Protein AF-A0A160HZZ7-F1 (afdb_monomer_lite)

Radius of gyration: 16.27 Å; chains: 1; bounding box: 34×20×49 Å

Sequence (106 aa):
MNTAQAALAIAGWFSLAAGMVSSMGAHFAADHRRRNGLVPRKTPDFYDFSKNVFYFGIGPSFRTIFSDAHRHYKSRFITRCVKVARVAFVLAAALLAAFFVSLVIW

pLDDT: mean 79.12, std 11.3, range [41.25, 89.5]

Structure (mmCIF, N/CA/C/O backbone):
data_AF-A0A160HZZ7-F1
#
_entry.id   AF-A0A160HZZ7-F1
#
loop_
_atom_site.group_PDB
_atom_site.id
_atom_site.type_symbol
_atom_site.label_atom_id
_atom_site.label_alt_id
_atom_site.label_comp_id
_atom_site.label_asym_id
_atom_site.label_entity_id
_atom_site.label_seq_id
_atom_site.pdbx_PDB_ins_code
_atom_site.Cartn_x
_atom_site.Cartn_y
_atom_site.Cartn_z
_atom_site.occupancy
_atom_site.B_iso_or_equiv
_atom_site.auth_seq_id
_atom_site.auth_comp_id
_atom_site.auth_asym_id
_atom_site.auth_atom_id
_atom_site.pdbx_PDB_model_num
ATOM 1 N N . MET A 1 1 ? 19.425 5.889 -20.400 1.00 64.56 1 MET A N 1
ATOM 2 C CA . MET A 1 1 ? 18.049 5.831 -19.867 1.00 64.56 1 MET A CA 1
ATOM 3 C C . MET A 1 1 ? 17.227 6.877 -20.595 1.00 64.56 1 MET A C 1
ATOM 5 O O . MET A 1 1 ? 17.550 8.055 -20.498 1.00 64.56 1 MET A O 1
ATOM 9 N N . ASN A 1 2 ? 16.241 6.452 -21.380 1.00 83.38 2 ASN A N 1
ATOM 10 C CA . ASN A 1 2 ? 15.423 7.363 -22.187 1.00 83.38 2 ASN A CA 1
ATOM 11 C C . ASN A 1 2 ? 14.369 8.063 -21.312 1.00 83.38 2 ASN A C 1
ATOM 13 O O . ASN A 1 2 ? 14.009 7.566 -20.244 1.00 83.38 2 ASN A O 1
ATOM 17 N N . THR A 1 3 ? 13.846 9.208 -21.757 1.00 83.44 3 THR A N 1
ATOM 18 C CA . THR A 1 3 ? 12.846 10.008 -21.014 1.00 83.44 3 THR A CA 1
ATOM 19 C C . THR A 1 3 ? 11.623 9.187 -20.588 1.00 83.44 3 THR A C 1
ATOM 21 O O . THR A 1 3 ? 11.129 9.354 -19.475 1.00 83.44 3 THR A O 1
ATOM 24 N N . ALA A 1 4 ? 11.191 8.232 -21.418 1.00 83.00 4 ALA A N 1
ATOM 25 C CA . ALA A 1 4 ? 10.115 7.292 -21.101 1.00 83.00 4 ALA A CA 1
ATOM 26 C C . ALA A 1 4 ? 10.460 6.339 -19.937 1.00 83.00 4 ALA A C 1
ATOM 28 O O . ALA A 1 4 ? 9.637 6.130 -19.049 1.00 83.00 4 ALA A O 1
ATOM 29 N N . GLN A 1 5 ? 11.689 5.811 -19.890 1.00 84.44 5 GLN A N 1
ATOM 30 C CA . GLN A 1 5 ? 12.164 4.959 -18.791 1.00 84.44 5 GLN A CA 1
ATOM 31 C C . GLN A 1 5 ? 12.239 5.756 -17.479 1.00 84.44 5 GLN A C 1
ATOM 33 O O . GLN A 1 5 ? 11.801 5.280 -16.434 1.00 84.44 5 GLN A O 1
ATOM 38 N N . ALA A 1 6 ? 12.725 7.001 -17.538 1.00 84.81 6 ALA A N 1
ATOM 39 C CA . ALA A 1 6 ? 12.749 7.890 -16.380 1.00 84.81 6 ALA A CA 1
ATOM 40 C C . ALA A 1 6 ? 11.334 8.200 -15.863 1.00 84.81 6 ALA A C 1
ATOM 42 O O . ALA A 1 6 ? 11.097 8.125 -14.659 1.00 84.81 6 ALA A O 1
ATOM 43 N N . ALA A 1 7 ? 10.378 8.476 -16.756 1.00 86.56 7 ALA A N 1
ATOM 44 C CA . ALA A 1 7 ? 8.988 8.721 -16.380 1.00 86.56 7 ALA A CA 1
ATOM 45 C C . ALA A 1 7 ? 8.339 7.497 -15.709 1.00 86.56 7 ALA A C 1
ATOM 47 O O . ALA A 1 7 ? 7.684 7.650 -14.679 1.00 86.56 7 ALA A O 1
ATOM 48 N N . LEU A 1 8 ? 8.563 6.287 -16.240 1.00 85.88 8 LEU A N 1
ATOM 49 C CA . LEU A 1 8 ? 8.062 5.039 -15.650 1.00 85.88 8 LEU A CA 1
ATOM 50 C C . LEU A 1 8 ? 8.651 4.787 -14.258 1.00 85.88 8 LEU A C 1
ATOM 52 O O . LEU A 1 8 ? 7.907 4.475 -13.328 1.00 85.88 8 LEU A O 1
ATOM 56 N N . ALA A 1 9 ? 9.964 4.976 -14.095 1.00 83.25 9 ALA A N 1
ATOM 57 C CA . ALA A 1 9 ? 10.624 4.831 -12.803 1.00 83.25 9 ALA A CA 1
ATOM 58 C C . ALA A 1 9 ? 10.078 5.839 -11.782 1.00 83.25 9 ALA A C 1
ATOM 60 O O . ALA A 1 9 ? 9.660 5.447 -10.693 1.00 83.25 9 ALA A O 1
ATOM 61 N N . ILE A 1 10 ? 10.025 7.126 -12.141 1.00 88.06 10 ILE A N 1
ATOM 62 C CA . ILE A 1 10 ? 9.519 8.193 -11.268 1.00 88.06 10 ILE A CA 1
ATOM 63 C C . ILE A 1 10 ? 8.067 7.909 -10.871 1.00 88.06 10 ILE A C 1
ATOM 65 O O . ILE A 1 10 ? 7.748 7.891 -9.684 1.00 88.06 10 ILE A O 1
ATOM 69 N N . ALA A 1 11 ? 7.191 7.622 -11.837 1.00 87.06 11 ALA A N 1
ATOM 70 C CA . ALA A 1 11 ? 5.785 7.335 -11.568 1.00 87.06 11 ALA A CA 1
ATOM 71 C C . ALA A 1 11 ? 5.602 6.076 -10.699 1.00 87.06 11 ALA A C 1
ATOM 73 O O . ALA A 1 11 ? 4.749 6.061 -9.805 1.00 87.06 11 ALA A O 1
ATOM 74 N N . GLY A 1 12 ? 6.420 5.039 -10.913 1.00 83.75 12 GLY A N 1
ATOM 75 C CA . GLY A 1 12 ? 6.434 3.828 -10.093 1.00 83.75 12 GLY A CA 1
ATOM 76 C C . GLY A 1 12 ? 6.809 4.118 -8.639 1.00 83.75 12 GLY A C 1
ATOM 77 O O . GLY A 1 12 ? 6.081 3.726 -7.725 1.00 83.75 12 GLY A O 1
ATOM 78 N N . TRP A 1 13 ? 7.882 4.881 -8.417 1.00 86.69 13 TRP A N 1
ATOM 79 C CA . TRP A 1 13 ? 8.317 5.290 -7.079 1.00 86.69 13 TRP A CA 1
ATOM 80 C C . TRP A 1 13 ? 7.308 6.202 -6.375 1.00 86.69 13 TRP A C 1
ATOM 82 O O . TRP A 1 13 ? 7.019 5.987 -5.198 1.00 86.69 13 TRP A O 1
ATOM 92 N N . PHE A 1 14 ? 6.714 7.170 -7.079 1.00 88.44 14 PHE A N 1
ATOM 93 C CA . PHE A 1 14 ? 5.662 8.026 -6.516 1.00 88.44 14 PHE A CA 1
ATOM 94 C C . PHE A 1 14 ? 4.423 7.225 -6.114 1.00 88.44 14 PHE A C 1
ATOM 96 O O . PHE A 1 14 ? 3.861 7.452 -5.042 1.00 88.44 14 PHE A O 1
ATOM 103 N N . SER A 1 15 ? 4.020 6.257 -6.937 1.00 86.12 15 SER A N 1
ATOM 104 C CA . SER A 1 15 ? 2.900 5.365 -6.623 1.00 86.12 15 SER A CA 1
ATOM 105 C C . SER A 1 15 ? 3.205 4.511 -5.390 1.00 86.12 15 SER A C 1
ATOM 107 O O . SER A 1 15 ? 2.358 4.357 -4.510 1.00 86.12 15 SER A O 1
ATOM 109 N N . LEU A 1 16 ? 4.441 4.021 -5.267 1.00 83.88 16 LEU A N 1
ATOM 110 C CA . LEU A 1 16 ? 4.884 3.260 -4.101 1.00 83.88 16 LEU A CA 1
ATOM 111 C C . LEU A 1 16 ? 4.872 4.127 -2.835 1.00 83.88 16 LEU A C 1
ATOM 113 O O . LEU A 1 16 ? 4.335 3.709 -1.807 1.00 83.88 16 LEU A O 1
ATOM 117 N N . ALA A 1 17 ? 5.392 5.354 -2.920 1.00 84.69 17 ALA A N 1
ATOM 118 C CA . ALA A 1 17 ? 5.383 6.316 -1.823 1.00 84.69 17 ALA A CA 1
ATOM 119 C C . ALA A 1 17 ? 3.952 6.677 -1.389 1.00 84.69 17 ALA A C 1
ATOM 121 O O . ALA A 1 17 ? 3.651 6.669 -0.196 1.00 84.69 17 ALA A O 1
ATOM 122 N N . ALA A 1 18 ? 3.042 6.914 -2.338 1.00 86.81 18 ALA A N 1
ATOM 123 C CA . ALA A 1 18 ? 1.633 7.176 -2.050 1.00 86.81 18 ALA A CA 1
ATOM 124 C C . ALA A 1 18 ? 0.960 5.985 -1.346 1.00 86.81 18 ALA A C 1
ATOM 126 O O . ALA A 1 18 ? 0.220 6.172 -0.375 1.00 86.81 18 ALA A O 1
ATOM 127 N N . GLY A 1 19 ? 1.256 4.757 -1.787 1.00 84.50 19 GLY A N 1
ATOM 128 C CA . GLY A 1 19 ? 0.793 3.531 -1.138 1.00 84.50 19 GLY A CA 1
ATOM 129 C C . GLY A 1 19 ? 1.277 3.424 0.306 1.00 84.50 19 GLY A C 1
ATOM 130 O O . GLY A 1 19 ? 0.465 3.230 1.215 1.00 84.50 19 GLY A O 1
ATOM 131 N N . MET A 1 20 ? 2.577 3.640 0.523 1.00 83.19 20 MET A N 1
ATOM 132 C CA . MET A 1 20 ? 3.212 3.635 1.843 1.00 83.19 20 MET A CA 1
ATOM 133 C C . MET A 1 20 ? 2.594 4.681 2.774 1.00 83.19 20 MET A C 1
ATOM 135 O O . MET A 1 20 ? 2.053 4.320 3.817 1.00 83.19 20 MET A O 1
ATOM 139 N N . VAL A 1 21 ? 2.577 5.958 2.382 1.00 84.31 21 VAL A N 1
ATOM 140 C CA . VAL A 1 21 ? 2.031 7.055 3.203 1.00 84.31 21 VAL A CA 1
ATOM 141 C C . VAL A 1 21 ? 0.561 6.815 3.541 1.00 84.31 21 VAL A C 1
ATOM 143 O O . VAL A 1 21 ? 0.149 6.981 4.690 1.00 84.31 21 VAL A O 1
ATOM 146 N N . SER A 1 22 ? -0.235 6.362 2.570 1.00 85.69 22 SER A N 1
ATOM 147 C CA . SER A 1 22 ? -1.650 6.076 2.798 1.00 85.69 22 SER A CA 1
ATOM 148 C C . SER A 1 22 ? -1.850 4.906 3.766 1.00 85.69 22 SER A C 1
ATOM 150 O O . SER A 1 22 ? -2.664 4.987 4.689 1.00 85.69 22 SER A O 1
ATOM 152 N N . SER A 1 23 ? -1.078 3.826 3.613 1.00 82.62 23 SER A N 1
ATOM 153 C CA . SER A 1 23 ? -1.110 2.704 4.555 1.00 82.62 23 SER A CA 1
ATOM 154 C C . SER A 1 23 ? -0.653 3.112 5.960 1.00 82.62 23 SER A C 1
ATOM 156 O O . SER A 1 23 ? -1.229 2.657 6.950 1.00 82.62 23 SER A O 1
ATOM 158 N N . MET A 1 24 ? 0.313 4.031 6.057 1.00 81.50 24 MET A N 1
ATOM 159 C CA . MET A 1 24 ? 0.843 4.527 7.325 1.00 81.50 24 MET A CA 1
ATOM 160 C C . MET A 1 24 ? -0.215 5.373 8.039 1.00 81.50 24 MET A C 1
ATOM 162 O O . MET A 1 24 ? -0.483 5.178 9.223 1.00 81.50 24 MET A O 1
ATOM 166 N N . GLY A 1 25 ? -0.910 6.242 7.299 1.00 82.44 25 GLY A N 1
ATOM 167 C CA . GLY A 1 25 ? -2.050 7.002 7.810 1.00 82.44 25 GLY A CA 1
ATOM 168 C C . GLY A 1 25 ? -3.186 6.103 8.311 1.00 82.44 25 GLY A C 1
ATOM 169 O O . GLY A 1 25 ? -3.757 6.360 9.373 1.00 82.44 25 GLY A O 1
ATOM 170 N N . ALA A 1 26 ? -3.484 5.008 7.600 1.00 84.56 26 ALA A N 1
ATOM 171 C CA . ALA A 1 26 ? -4.459 4.016 8.060 1.00 84.56 26 ALA A CA 1
ATOM 172 C C . ALA A 1 26 ? -4.025 3.349 9.375 1.00 84.56 26 ALA A C 1
ATOM 174 O O . ALA A 1 26 ? -4.859 3.153 10.260 1.00 84.56 26 ALA A O 1
ATOM 175 N N . HIS A 1 27 ? -2.736 3.030 9.514 1.00 84.88 27 HIS A N 1
ATOM 176 C CA . HIS A 1 27 ? -2.182 2.422 10.720 1.00 84.88 27 HIS A CA 1
ATOM 177 C C . HIS A 1 27 ? -2.210 3.373 11.919 1.00 84.88 27 HIS A C 1
ATOM 179 O O . HIS A 1 27 ? -2.748 2.999 12.956 1.00 84.88 27 HIS A O 1
ATOM 185 N N . PHE A 1 28 ? -1.760 4.622 11.775 1.00 84.06 28 PHE A N 1
ATOM 186 C CA . PHE A 1 28 ? -1.831 5.602 12.866 1.00 84.06 28 PHE A CA 1
ATOM 187 C C . PHE A 1 28 ? -3.269 5.871 13.319 1.00 84.06 28 PHE A C 1
ATOM 189 O O . PHE A 1 28 ? -3.547 5.945 14.516 1.00 84.06 28 PHE A O 1
ATOM 196 N N . ALA A 1 29 ? -4.214 5.957 12.380 1.00 85.00 29 ALA A N 1
ATOM 197 C CA . ALA A 1 29 ? -5.625 6.112 12.721 1.00 85.00 29 ALA A CA 1
ATOM 198 C C . ALA A 1 29 ? -6.204 4.871 13.425 1.00 85.00 29 ALA A C 1
ATOM 200 O O . ALA A 1 29 ? -7.068 5.002 14.296 1.00 85.00 29 ALA A O 1
ATOM 201 N N . ALA A 1 30 ? -5.750 3.672 13.054 1.00 83.06 30 ALA A N 1
ATOM 202 C CA . ALA A 1 30 ? -6.126 2.426 13.712 1.00 83.06 30 ALA A CA 1
ATOM 203 C C . ALA A 1 30 ? -5.560 2.342 15.138 1.00 83.06 30 ALA A C 1
ATOM 205 O O . ALA A 1 30 ? -6.314 2.044 16.066 1.00 83.06 30 ALA A O 1
ATOM 206 N N . ASP A 1 31 ? -4.279 2.667 15.322 1.00 84.25 31 ASP A N 1
ATOM 207 C CA . ASP A 1 31 ? -3.601 2.682 16.621 1.00 84.25 31 ASP A CA 1
ATOM 208 C C . A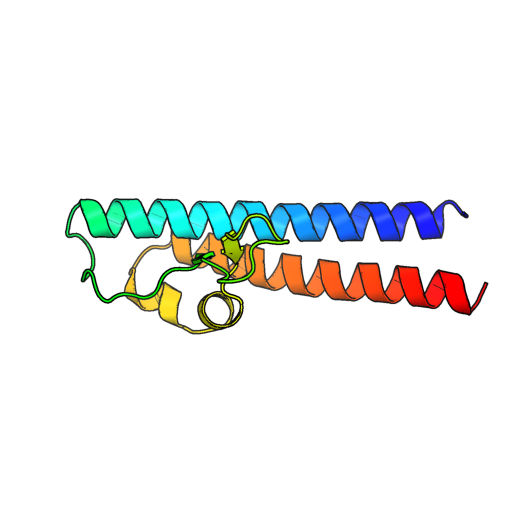SP A 1 31 ? -4.239 3.709 17.568 1.00 84.25 31 ASP A C 1
ATOM 210 O O . ASP A 1 31 ? -4.638 3.367 18.681 1.00 84.25 31 ASP A O 1
ATOM 214 N N . HIS A 1 32 ? -4.488 4.935 17.093 1.00 85.75 32 HIS A N 1
ATOM 215 C CA . HIS A 1 32 ? -5.198 5.955 17.870 1.00 85.75 32 HIS A CA 1
ATOM 216 C C . HIS A 1 32 ? -6.572 5.462 18.355 1.00 85.75 32 HIS A C 1
ATOM 218 O O . HIS A 1 32 ? -6.923 5.610 19.527 1.00 85.75 32 HIS A O 1
ATOM 224 N N . ARG A 1 33 ? -7.347 4.805 17.480 1.00 82.69 33 ARG A N 1
ATOM 225 C CA . ARG A 1 33 ? -8.648 4.235 17.859 1.00 82.69 33 ARG A CA 1
ATOM 226 C C . ARG A 1 33 ? -8.532 3.116 18.892 1.00 82.69 33 ARG A C 1
ATOM 228 O O . ARG A 1 33 ? -9.387 3.036 19.771 1.00 82.69 33 ARG A O 1
ATOM 235 N N . ARG A 1 34 ? -7.502 2.268 18.814 1.00 82.50 34 ARG A N 1
ATOM 236 C CA . ARG A 1 34 ? -7.272 1.208 19.809 1.00 82.50 34 ARG A CA 1
ATOM 237 C C . ARG A 1 34 ? -6.849 1.763 21.161 1.00 82.50 34 ARG A C 1
ATOM 239 O O . ARG A 1 34 ? -7.359 1.297 22.177 1.00 82.50 34 ARG A O 1
ATOM 246 N N . ARG A 1 35 ? -5.946 2.748 21.184 1.00 83.62 35 ARG A N 1
ATOM 247 C CA . ARG A 1 35 ? -5.489 3.395 22.426 1.00 83.62 35 ARG A CA 1
ATOM 248 C C . ARG A 1 35 ? -6.634 4.082 23.165 1.00 83.62 35 ARG A C 1
ATOM 250 O O . ARG A 1 35 ? -6.677 4.023 24.386 1.00 83.62 35 ARG A O 1
ATOM 257 N N . ASN A 1 36 ? -7.601 4.617 22.422 1.00 86.19 36 ASN A N 1
ATOM 258 C CA . ASN A 1 36 ? -8.791 5.262 22.977 1.00 86.19 36 ASN A CA 1
ATOM 259 C C . ASN A 1 36 ? -9.960 4.297 23.255 1.00 86.19 36 ASN A C 1
ATOM 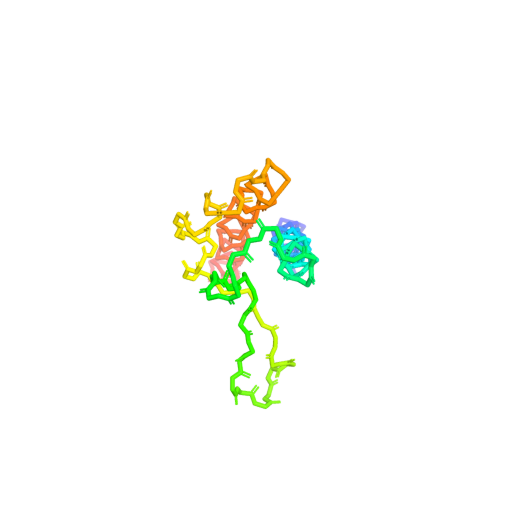261 O O . ASN A 1 36 ? -11.058 4.749 23.563 1.00 86.19 36 ASN A O 1
ATOM 265 N N . GLY A 1 37 ? -9.776 2.979 23.100 1.00 82.19 37 GLY A N 1
ATOM 266 C CA . GLY A 1 37 ? -10.820 1.983 23.383 1.00 82.19 37 GLY A CA 1
ATOM 267 C C . GLY A 1 37 ? -12.007 1.980 22.409 1.00 82.19 37 GLY A C 1
ATOM 268 O O . GLY A 1 37 ? -12.999 1.303 22.659 1.00 82.19 37 GLY A O 1
ATOM 269 N N . LEU A 1 38 ? -11.914 2.690 21.279 1.00 80.06 38 LEU A N 1
ATOM 270 C CA . LEU A 1 38 ? -12.995 2.803 20.288 1.00 80.06 38 LEU A CA 1
ATOM 271 C C . LEU A 1 38 ? -13.197 1.517 19.473 1.00 80.06 38 LEU A C 1
ATOM 273 O O . LEU A 1 38 ? -14.216 1.355 18.802 1.00 80.06 38 LEU A O 1
ATOM 277 N N . VAL A 1 39 ? -12.198 0.632 19.462 1.00 81.31 39 VAL A N 1
ATOM 278 C CA . VAL A 1 39 ? -12.174 -0.611 18.685 1.00 81.31 39 VAL A CA 1
ATOM 279 C C . VAL A 1 39 ? -11.435 -1.684 19.508 1.00 81.31 39 VAL A C 1
ATOM 281 O O . VAL A 1 39 ? -10.471 -1.338 20.198 1.00 81.31 39 VAL A O 1
ATOM 284 N N . PRO A 1 40 ? -11.831 -2.976 19.461 1.00 76.06 40 PRO A N 1
ATOM 285 C CA . PRO A 1 40 ? -11.168 -4.031 20.228 1.00 76.06 40 PRO A CA 1
ATOM 286 C C . PRO A 1 40 ? -9.652 -4.088 19.991 1.00 76.06 40 PRO A C 1
ATOM 288 O O . PRO A 1 40 ? -9.185 -3.994 18.855 1.00 76.06 40 PRO A O 1
ATOM 291 N N . ARG A 1 41 ? -8.863 -4.337 21.043 1.00 69.38 41 ARG A N 1
ATOM 292 C CA . ARG A 1 41 ? -7.394 -4.465 20.930 1.00 69.38 41 ARG A CA 1
ATOM 293 C C . ARG A 1 41 ? -6.928 -5.577 19.980 1.00 69.38 41 ARG A C 1
ATOM 295 O O . ARG A 1 41 ? -5.819 -5.494 19.475 1.00 69.38 41 ARG A O 1
ATOM 302 N N . LYS A 1 42 ? -7.774 -6.583 19.723 1.00 73.19 42 LYS A N 1
ATOM 303 C CA . LYS A 1 42 ? -7.504 -7.710 18.809 1.00 73.19 42 LYS A CA 1
ATOM 304 C C . LYS A 1 42 ? -7.696 -7.385 17.322 1.00 73.19 42 LYS A C 1
ATOM 306 O O . LYS A 1 42 ? -7.517 -8.263 16.484 1.00 73.19 42 LYS A O 1
ATOM 311 N N . THR A 1 43 ? -8.133 -6.176 16.984 1.00 73.19 43 THR A N 1
ATOM 312 C CA . THR A 1 43 ? -8.357 -5.805 15.577 1.00 73.19 43 THR A CA 1
ATOM 313 C C . THR A 1 43 ? -7.005 -5.792 14.847 1.00 73.19 43 THR A C 1
ATOM 315 O O . THR A 1 43 ? -6.033 -5.427 15.490 1.00 73.19 43 THR A O 1
ATOM 318 N N . PRO A 1 44 ? -6.881 -6.206 13.572 1.00 68.88 44 PRO A N 1
ATOM 319 C CA . PRO A 1 44 ? -5.573 -6.364 12.913 1.00 68.88 44 PRO A CA 1
ATOM 320 C C . PRO A 1 44 ? -4.929 -5.034 12.503 1.00 68.88 44 PRO A C 1
ATOM 322 O O . PRO A 1 44 ? -5.644 -4.122 12.075 1.00 68.88 44 PRO A O 1
ATOM 325 N N . ASP A 1 45 ? -3.598 -4.928 12.572 1.00 68.69 45 ASP A N 1
ATOM 326 C CA . ASP A 1 45 ? -2.838 -3.756 12.110 1.00 68.69 45 ASP A CA 1
ATOM 327 C C . ASP A 1 45 ? -2.584 -3.745 10.598 1.00 68.69 45 ASP A C 1
ATOM 329 O O . ASP A 1 45 ? -2.476 -4.782 9.946 1.00 68.69 45 ASP A O 1
ATOM 333 N N . PHE A 1 46 ? -2.488 -2.537 10.034 1.00 69.50 46 PHE A N 1
ATOM 334 C CA . PHE A 1 46 ? -2.178 -2.315 8.613 1.00 69.50 46 PHE A CA 1
ATOM 335 C C . PHE A 1 46 ? -0.678 -2.265 8.317 1.00 69.50 46 PHE A C 1
ATOM 337 O O . PHE A 1 46 ? -0.292 -2.353 7.153 1.00 69.50 46 PHE A O 1
ATOM 344 N N . TYR A 1 47 ? 0.146 -2.152 9.356 1.00 67.50 47 TYR A N 1
ATOM 345 C CA . TYR A 1 47 ? 1.586 -2.340 9.303 1.00 67.50 47 TYR A CA 1
ATOM 346 C C . TYR A 1 47 ? 1.942 -3.541 10.159 1.00 67.50 47 TYR A C 1
ATOM 348 O O . TYR A 1 47 ? 1.478 -3.652 11.292 1.00 67.50 47 TYR A O 1
ATOM 356 N N . ASP A 1 48 ? 2.747 -4.430 9.595 1.00 62.56 48 ASP A N 1
ATOM 357 C CA . ASP A 1 48 ? 3.351 -5.516 10.345 1.00 62.56 48 ASP A CA 1
ATOM 358 C C . ASP A 1 48 ? 4.805 -5.176 10.621 1.00 62.56 48 ASP A C 1
ATOM 360 O O . ASP A 1 48 ? 5.518 -4.641 9.758 1.00 62.56 48 ASP A O 1
ATOM 364 N N . PHE A 1 49 ? 5.249 -5.537 11.822 1.00 58.19 49 PHE A N 1
ATOM 365 C CA . PHE A 1 49 ? 6.670 -5.572 12.087 1.00 58.19 49 PHE A CA 1
ATOM 366 C C . PHE A 1 49 ? 7.252 -6.793 11.363 1.00 58.19 49 PHE A C 1
ATOM 368 O O . PHE A 1 49 ? 7.047 -7.939 11.766 1.00 58.19 49 PHE A O 1
ATOM 375 N N . SER A 1 50 ? 7.947 -6.564 10.252 1.00 49.72 50 SER A N 1
ATOM 376 C CA . SER A 1 50 ? 8.742 -7.593 9.594 1.00 49.72 50 SER A CA 1
ATOM 377 C C . SER A 1 50 ? 9.827 -8.068 10.560 1.00 49.72 50 SER A C 1
ATOM 379 O O . SER A 1 50 ? 10.637 -7.275 11.030 1.00 49.72 50 SER A O 1
ATOM 381 N N . LYS A 1 51 ? 9.880 -9.378 10.830 1.00 49.53 51 LYS A N 1
ATOM 382 C CA . LYS A 1 51 ? 10.940 -10.007 11.644 1.00 49.53 51 LYS A CA 1
ATOM 383 C C . LYS A 1 51 ? 12.339 -9.925 11.005 1.00 49.53 51 LYS A C 1
ATOM 385 O O . LYS A 1 51 ? 13.305 -10.365 11.619 1.00 49.53 51 LYS A O 1
ATOM 390 N N . ASN A 1 52 ? 12.458 -9.408 9.781 1.00 45.59 52 ASN A N 1
ATOM 391 C CA . ASN A 1 52 ? 13.724 -9.307 9.063 1.00 45.59 52 ASN A CA 1
ATOM 392 C C . ASN A 1 52 ? 14.477 -8.020 9.429 1.00 45.59 52 ASN A C 1
ATOM 394 O O . ASN A 1 52 ? 14.003 -6.928 9.136 1.00 45.59 52 ASN A O 1
ATOM 398 N N . VAL A 1 53 ? 15.683 -8.177 9.985 1.00 44.75 53 VAL A N 1
ATOM 399 C CA . VAL A 1 53 ? 16.584 -7.101 10.454 1.00 44.75 53 VAL A CA 1
ATOM 400 C C . VAL A 1 53 ? 17.150 -6.233 9.310 1.00 44.75 53 VAL A C 1
ATOM 402 O O . VAL A 1 53 ? 17.571 -5.107 9.545 1.00 44.75 53 VAL A O 1
ATOM 405 N N . PHE A 1 54 ? 17.146 -6.728 8.064 1.00 41.25 54 PHE A N 1
ATOM 406 C CA . PHE A 1 54 ? 17.732 -6.040 6.896 1.00 41.25 54 PHE A CA 1
ATOM 407 C C . PHE A 1 54 ? 16.810 -5.029 6.199 1.00 41.25 54 PHE A C 1
ATOM 409 O O . PHE A 1 54 ? 17.283 -4.150 5.485 1.00 41.25 54 PHE A O 1
ATOM 416 N N . TYR A 1 55 ? 15.499 -5.139 6.396 1.00 51.81 55 TYR A N 1
ATOM 417 C CA . TYR A 1 55 ? 14.568 -4.044 6.127 1.00 51.81 55 TYR A CA 1
ATOM 418 C C . TYR A 1 55 ? 14.342 -3.349 7.466 1.00 51.81 55 TYR A C 1
ATOM 420 O O . TYR A 1 55 ? 14.454 -4.003 8.494 1.00 51.81 55 TYR A O 1
ATOM 428 N N . PHE A 1 56 ? 13.973 -2.070 7.501 1.00 47.97 56 PHE A N 1
ATOM 429 C CA . PHE A 1 56 ? 13.651 -1.332 8.739 1.00 47.97 56 PHE A CA 1
ATOM 430 C C . PHE A 1 56 ? 12.450 -1.902 9.543 1.00 47.97 56 PHE A C 1
ATOM 432 O O . PHE A 1 56 ? 11.809 -1.199 10.316 1.00 47.97 56 PHE A O 1
ATOM 439 N N . GLY A 1 57 ? 12.121 -3.183 9.360 1.00 51.09 57 GLY A N 1
ATOM 440 C CA . GLY A 1 57 ? 11.299 -3.989 10.239 1.00 51.09 57 GLY A CA 1
ATOM 441 C C . GLY A 1 57 ? 9.836 -3.608 10.223 1.00 51.09 57 GLY A C 1
ATOM 442 O O . GLY A 1 57 ? 9.086 -4.202 10.968 1.00 51.09 57 GLY A O 1
ATOM 443 N N . ILE A 1 58 ? 9.410 -2.636 9.418 1.00 59.84 58 ILE A N 1
ATOM 444 C CA . ILE A 1 58 ? 8.062 -2.071 9.438 1.00 59.84 58 ILE A CA 1
ATOM 445 C C . ILE A 1 58 ? 7.601 -1.966 7.989 1.00 59.84 58 ILE A C 1
ATOM 447 O O . ILE A 1 58 ? 8.112 -1.156 7.216 1.00 59.84 58 ILE A O 1
ATOM 451 N N . GLY A 1 59 ? 6.669 -2.833 7.602 1.00 67.44 59 GLY A N 1
ATOM 452 C CA . GLY A 1 59 ? 6.151 -2.896 6.240 1.00 67.44 59 GLY A CA 1
ATOM 453 C C . GLY A 1 59 ? 4.626 -2.908 6.216 1.00 67.44 59 GLY A C 1
ATOM 454 O O . GLY A 1 59 ? 4.002 -3.390 7.166 1.00 67.44 59 GLY A O 1
ATOM 455 N N . PRO A 1 60 ? 4.002 -2.400 5.141 1.00 67.19 60 PRO A N 1
ATOM 456 C CA . PRO A 1 60 ? 2.565 -2.517 4.970 1.00 67.19 60 PRO A CA 1
ATOM 457 C C . PRO A 1 60 ? 2.179 -3.999 4.966 1.00 67.19 60 PRO A C 1
ATOM 459 O O . PRO A 1 60 ? 2.707 -4.797 4.188 1.00 67.19 60 PRO A O 1
ATOM 462 N N . SER A 1 61 ? 1.234 -4.378 5.825 1.00 76.31 61 SER A N 1
ATOM 463 C CA . SER A 1 61 ? 0.699 -5.737 5.835 1.00 76.31 61 SER A CA 1
ATOM 464 C C . SER A 1 61 ? -0.259 -5.871 4.653 1.00 76.31 61 SER A C 1
ATOM 466 O O . SER A 1 61 ? -1.458 -5.604 4.762 1.00 76.31 61 SER A O 1
ATOM 468 N N . PHE A 1 62 ? 0.276 -6.235 3.481 1.00 73.19 62 PHE A N 1
ATOM 469 C CA . PHE A 1 62 ? -0.499 -6.355 2.242 1.00 73.19 62 PHE A CA 1
ATOM 470 C C . PHE A 1 62 ? -1.709 -7.275 2.413 1.00 73.19 62 PHE A C 1
ATOM 472 O O . PHE A 1 62 ? -2.795 -6.954 1.935 1.00 73.19 62 PHE A O 1
ATOM 479 N N . ARG A 1 63 ? -1.569 -8.362 3.182 1.00 76.94 63 ARG A N 1
ATOM 480 C CA . ARG A 1 63 ? -2.690 -9.241 3.532 1.00 76.94 63 ARG A CA 1
ATOM 481 C C . ARG A 1 63 ? -3.816 -8.458 4.209 1.00 76.94 63 ARG A C 1
ATOM 483 O O . ARG A 1 63 ? -4.965 -8.566 3.789 1.00 76.94 63 ARG A O 1
ATOM 490 N N . THR A 1 64 ? -3.501 -7.627 5.199 1.00 79.00 64 THR A N 1
ATOM 491 C CA . THR A 1 64 ? -4.501 -6.823 5.912 1.00 79.00 64 THR A CA 1
ATOM 492 C C . THR A 1 64 ? -5.066 -5.700 5.041 1.00 79.00 64 THR A C 1
ATOM 494 O O . THR A 1 64 ? -6.280 -5.487 5.034 1.00 79.00 64 THR A O 1
ATOM 497 N N . ILE A 1 65 ? -4.229 -5.024 4.250 1.00 79.25 65 ILE A N 1
ATOM 498 C CA . ILE A 1 65 ? -4.640 -3.947 3.335 1.00 79.25 65 ILE A CA 1
ATOM 499 C C . ILE A 1 65 ? -5.613 -4.471 2.275 1.00 79.25 65 ILE A C 1
ATOM 501 O O . ILE A 1 65 ? -6.644 -3.843 2.027 1.00 79.25 65 ILE A O 1
ATOM 505 N N . PHE A 1 66 ? -5.335 -5.627 1.672 1.00 79.88 66 PHE A N 1
ATOM 506 C CA . PHE A 1 66 ? -6.200 -6.241 0.661 1.00 79.88 66 PHE A CA 1
ATOM 507 C C . PHE A 1 66 ? -7.381 -7.027 1.258 1.00 79.88 66 PHE A C 1
ATOM 509 O O . PHE A 1 66 ? -8.359 -7.269 0.555 1.00 79.88 66 PHE A O 1
ATOM 516 N N . SER A 1 67 ? -7.374 -7.313 2.562 1.00 83.12 67 SER A N 1
ATOM 517 C CA . SER A 1 67 ? -8.525 -7.888 3.274 1.00 83.12 67 SER A CA 1
ATOM 518 C C . SER A 1 67 ? -9.611 -6.862 3.635 1.00 83.12 67 SER A C 1
ATOM 520 O O . SER A 1 67 ? -9.405 -5.644 3.608 1.00 83.12 67 SER A O 1
ATOM 522 N N . ASP A 1 68 ? -10.768 -7.353 4.077 1.00 82.44 68 ASP A N 1
ATOM 523 C CA . ASP A 1 68 ? -11.853 -6.528 4.623 1.00 82.44 68 ASP A CA 1
ATOM 524 C C . ASP A 1 68 ? -11.630 -6.058 6.077 1.00 82.44 68 ASP A C 1
ATOM 526 O O . ASP A 1 68 ? -12.518 -5.437 6.664 1.00 82.44 68 ASP A O 1
ATOM 530 N N . ALA A 1 69 ? -10.432 -6.249 6.651 1.00 80.56 69 ALA A N 1
ATOM 531 C CA . ALA A 1 69 ? -10.127 -5.881 8.039 1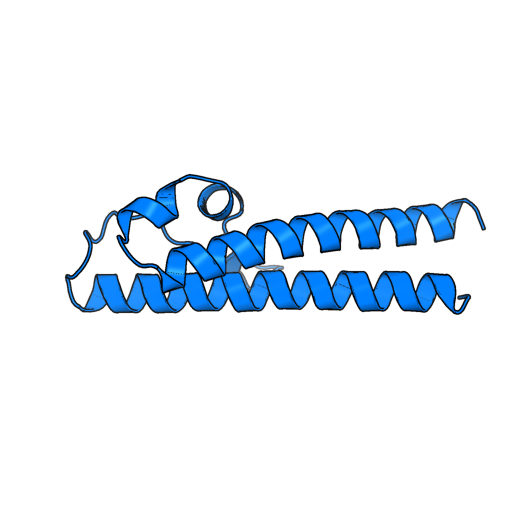.00 80.56 69 ALA A CA 1
ATOM 532 C C . ALA A 1 69 ? -10.379 -4.393 8.363 1.00 80.56 69 ALA A C 1
ATOM 534 O O . ALA A 1 69 ? -10.764 -4.037 9.477 1.00 80.56 69 ALA A O 1
ATOM 535 N N . HIS A 1 70 ? -10.233 -3.512 7.371 1.00 80.44 70 HIS A N 1
ATOM 536 C CA . HIS A 1 70 ? -10.519 -2.081 7.486 1.00 80.44 70 HIS A CA 1
ATOM 537 C C . HIS A 1 70 ? -11.978 -1.752 7.826 1.00 80.44 70 HIS A C 1
ATOM 539 O O . HIS A 1 70 ? -12.240 -0.710 8.432 1.00 80.44 70 HIS A O 1
ATOM 545 N N . ARG A 1 71 ? -12.925 -2.649 7.521 1.00 82.12 71 ARG A N 1
ATOM 546 C CA . ARG A 1 71 ? -14.345 -2.467 7.853 1.00 82.12 71 ARG A CA 1
ATOM 547 C C . ARG A 1 71 ? -14.612 -2.577 9.355 1.00 82.12 71 ARG A C 1
ATOM 549 O O . ARG A 1 71 ? -15.504 -1.893 9.855 1.00 82.12 71 ARG A O 1
ATOM 556 N N . HIS A 1 72 ? -13.810 -3.349 10.094 1.00 82.69 72 HIS A N 1
ATOM 557 C CA . HIS A 1 72 ? -13.971 -3.505 11.546 1.00 82.69 72 HIS A CA 1
ATOM 558 C C . HIS A 1 72 ? -13.767 -2.197 12.317 1.00 82.69 72 HIS A C 1
ATOM 560 O O . HIS A 1 72 ? -14.374 -1.996 13.364 1.00 82.69 72 HIS A O 1
ATOM 566 N N . TYR A 1 73 ? -12.982 -1.266 11.771 1.00 79.31 73 TYR A N 1
ATOM 567 C CA . TYR A 1 73 ? -12.727 0.026 12.403 1.00 79.31 73 TYR A CA 1
ATOM 568 C C . TYR A 1 73 ? -13.895 1.015 12.301 1.00 79.31 73 TYR A C 1
ATOM 570 O O . TYR A 1 73 ? -13.826 2.077 12.927 1.00 79.31 73 TYR A O 1
ATOM 578 N N . LYS A 1 74 ? -14.925 0.722 11.483 1.00 82.50 74 LYS A N 1
ATOM 579 C CA . LYS A 1 74 ? -16.069 1.612 11.184 1.00 82.50 74 LYS A CA 1
ATOM 580 C C . LYS A 1 74 ? -15.640 3.068 10.919 1.00 82.50 74 LYS A C 1
ATOM 582 O O . LYS A 1 74 ? -16.299 4.022 11.326 1.00 82.50 74 LYS A O 1
ATOM 587 N N . SER A 1 75 ? -14.493 3.248 10.259 1.00 83.44 75 SER A N 1
ATOM 588 C CA . SER A 1 75 ? -13.876 4.551 9.998 1.00 83.44 75 SER A CA 1
ATOM 589 C C . SER A 1 75 ? -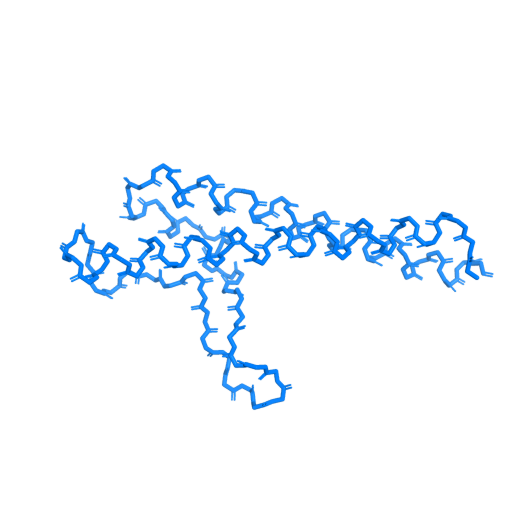13.792 4.805 8.500 1.00 83.44 75 SER A C 1
ATOM 591 O O . SER A 1 75 ? -13.128 4.063 7.765 1.00 83.44 75 SER A O 1
ATOM 593 N N . ARG A 1 76 ? -14.431 5.888 8.037 1.00 86.94 76 ARG A N 1
ATOM 594 C CA . ARG A 1 76 ? -14.354 6.302 6.626 1.00 86.94 76 ARG A CA 1
ATOM 595 C C . ARG A 1 76 ? -12.934 6.705 6.234 1.00 86.94 76 ARG A C 1
ATOM 597 O O . ARG A 1 76 ? -12.538 6.436 5.106 1.00 86.94 76 ARG A O 1
ATOM 604 N N . PHE A 1 77 ? -12.172 7.299 7.156 1.00 87.62 77 PHE A N 1
ATOM 605 C CA . PHE A 1 77 ? -10.781 7.692 6.921 1.00 87.62 77 PHE A CA 1
ATOM 606 C C . PHE A 1 77 ? -9.902 6.471 6.629 1.00 87.62 77 PHE A C 1
ATOM 608 O O . PHE A 1 77 ? -9.336 6.378 5.546 1.00 87.62 77 PHE A O 1
ATOM 615 N N . ILE A 1 78 ? -9.904 5.476 7.527 1.00 85.06 78 ILE A N 1
ATOM 616 C CA . ILE A 1 78 ? -9.128 4.232 7.363 1.00 85.06 78 ILE A CA 1
ATOM 617 C C . ILE A 1 78 ? -9.525 3.523 6.064 1.00 85.06 78 ILE A C 1
ATOM 619 O O . ILE A 1 78 ? -8.668 3.105 5.294 1.00 85.06 78 ILE A O 1
ATOM 623 N N . THR A 1 79 ? -10.826 3.457 5.770 1.00 88.06 79 THR A N 1
ATOM 624 C CA . THR A 1 79 ? -11.327 2.844 4.531 1.00 88.06 79 THR A CA 1
ATOM 625 C C . THR A 1 79 ? -10.808 3.558 3.280 1.00 88.06 79 THR A C 1
ATOM 627 O O . THR A 1 79 ? -10.399 2.900 2.325 1.00 88.06 79 THR A O 1
ATOM 630 N N . ARG A 1 80 ? -10.809 4.898 3.262 1.00 88.19 80 ARG A N 1
ATOM 631 C CA . ARG A 1 80 ? -10.282 5.684 2.135 1.00 88.19 80 ARG A CA 1
ATOM 632 C C . ARG A 1 80 ? -8.779 5.482 1.976 1.00 88.19 80 ARG A C 1
ATOM 634 O O . ARG A 1 80 ? -8.341 5.195 0.868 1.00 88.19 80 ARG A O 1
ATOM 641 N N . CYS A 1 81 ? -8.022 5.538 3.069 1.00 86.38 81 CYS A N 1
ATOM 642 C CA . CYS A 1 81 ? -6.583 5.293 3.052 1.00 86.38 81 CYS A CA 1
ATOM 643 C C . CYS A 1 81 ? -6.243 3.897 2.506 1.00 86.38 81 CYS A C 1
ATOM 645 O O . CYS A 1 81 ? -5.385 3.757 1.639 1.00 86.38 81 CYS A O 1
ATOM 647 N N . VAL A 1 82 ? -6.962 2.859 2.940 1.00 86.12 82 VAL A N 1
ATOM 648 C CA . VAL A 1 82 ? -6.762 1.489 2.442 1.00 86.12 82 VAL A CA 1
ATOM 649 C C . VAL A 1 82 ? -7.107 1.371 0.955 1.00 86.12 82 VAL A C 1
ATOM 651 O O . VAL A 1 82 ? -6.359 0.744 0.210 1.00 86.12 82 VAL A O 1
ATOM 654 N N . LYS A 1 83 ? -8.187 2.008 0.485 1.00 89.12 83 LYS A N 1
ATOM 655 C CA . LYS A 1 83 ? -8.533 2.023 -0.948 1.00 89.12 83 LYS A CA 1
ATOM 656 C C . LYS A 1 83 ? -7.464 2.713 -1.797 1.00 89.12 83 LYS A C 1
ATOM 658 O O . LYS A 1 83 ? -7.068 2.157 -2.816 1.00 89.12 83 LYS A O 1
ATOM 663 N N . VAL A 1 84 ? -6.974 3.875 -1.361 1.00 87.38 84 VAL A N 1
ATOM 664 C CA . VAL A 1 84 ? -5.873 4.585 -2.033 1.00 87.38 84 VAL A CA 1
ATOM 665 C C . VAL A 1 84 ? -4.616 3.720 -2.045 1.00 87.38 84 VAL A C 1
ATOM 667 O O . VAL A 1 84 ? -4.002 3.565 -3.093 1.00 87.38 84 VAL A O 1
ATOM 670 N N . ALA A 1 85 ? -4.282 3.084 -0.918 1.00 85.25 85 ALA A N 1
ATOM 671 C CA . ALA A 1 85 ? -3.110 2.225 -0.812 1.00 85.25 85 ALA A CA 1
ATOM 672 C C . ALA A 1 85 ? -3.179 1.041 -1.787 1.00 85.25 85 ALA A C 1
ATOM 674 O O . ALA A 1 85 ? -2.212 0.781 -2.494 1.00 85.25 85 ALA A O 1
ATOM 675 N N . ARG A 1 86 ? -4.332 0.364 -1.895 1.00 88.06 86 ARG A N 1
ATOM 676 C CA . ARG A 1 86 ? -4.526 -0.739 -2.855 1.00 88.06 86 ARG A CA 1
ATOM 677 C C . ARG A 1 86 ? -4.240 -0.306 -4.288 1.00 88.06 86 ARG A C 1
ATOM 679 O O . ARG A 1 86 ? -3.473 -0.969 -4.976 1.00 88.06 86 ARG A O 1
ATOM 686 N N . VAL A 1 87 ? -4.848 0.797 -4.722 1.00 89.50 87 VAL A N 1
ATOM 687 C CA . VAL A 1 87 ? -4.677 1.300 -6.092 1.00 89.50 87 VAL A CA 1
ATOM 688 C C . VAL A 1 87 ? -3.230 1.728 -6.324 1.00 89.50 87 VAL A C 1
ATOM 690 O O . VAL A 1 87 ? -2.637 1.344 -7.325 1.00 89.50 87 VAL A O 1
ATOM 693 N N . ALA A 1 88 ? -2.639 2.455 -5.376 1.00 86.56 88 ALA A N 1
ATOM 694 C CA . ALA A 1 88 ? -1.276 2.958 -5.479 1.00 86.56 88 ALA A CA 1
ATOM 695 C C . ALA A 1 88 ? -0.233 1.828 -5.538 1.00 86.56 88 ALA A C 1
ATOM 697 O O . ALA A 1 88 ? 0.674 1.883 -6.362 1.00 86.56 88 ALA A O 1
ATOM 698 N N . PHE A 1 89 ? -0.386 0.767 -4.738 1.00 86.06 89 PHE A N 1
ATOM 699 C CA . PHE A 1 89 ? 0.521 -0.383 -4.784 1.00 86.06 89 PHE A CA 1
ATOM 700 C C . PHE A 1 89 ? 0.391 -1.194 -6.075 1.00 86.06 89 PHE A C 1
ATOM 702 O O . PHE A 1 89 ? 1.407 -1.599 -6.635 1.00 86.06 89 PHE A O 1
ATOM 709 N N . VAL A 1 90 ? -0.832 -1.403 -6.579 1.00 88.81 90 VAL A N 1
ATOM 710 C CA . VAL A 1 90 ? -1.041 -2.073 -7.875 1.00 88.81 90 VAL A CA 1
ATOM 711 C C . VAL A 1 90 ? -0.434 -1.247 -9.009 1.00 88.81 90 VAL A C 1
ATOM 713 O O . VAL A 1 90 ? 0.262 -1.792 -9.863 1.00 88.81 90 VAL A O 1
ATOM 716 N N . LEU A 1 91 ? -0.638 0.072 -8.986 1.00 87.56 91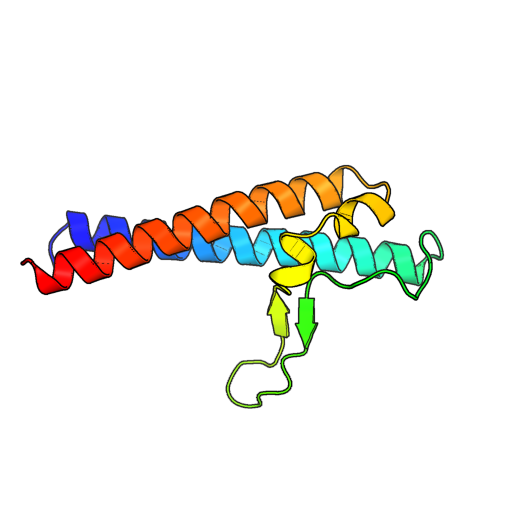 LEU A N 1
ATOM 717 C CA . LEU A 1 91 ? -0.076 0.985 -9.976 1.00 87.56 91 LEU A CA 1
ATOM 718 C C . LEU A 1 91 ? 1.458 1.006 -9.920 1.00 87.56 91 LEU A C 1
ATOM 720 O O . LEU A 1 91 ? 2.107 0.926 -10.958 1.00 87.56 91 LEU A O 1
ATOM 724 N N . ALA A 1 92 ? 2.042 1.037 -8.720 1.00 85.00 92 ALA A N 1
ATOM 725 C CA . ALA A 1 92 ? 3.487 0.958 -8.528 1.00 85.00 92 ALA A CA 1
ATOM 726 C C . ALA A 1 92 ? 4.070 -0.336 -9.105 1.00 85.00 92 ALA A C 1
ATOM 728 O O . ALA A 1 92 ? 5.066 -0.290 -9.822 1.00 85.00 92 ALA A O 1
ATOM 729 N N . ALA A 1 93 ? 3.430 -1.479 -8.835 1.00 87.06 93 ALA A N 1
ATOM 730 C CA . ALA A 1 93 ? 3.859 -2.771 -9.360 1.00 87.06 93 ALA A CA 1
ATOM 731 C C . ALA A 1 93 ? 3.808 -2.806 -10.895 1.00 87.06 93 ALA A C 1
ATOM 733 O O . ALA A 1 93 ? 4.770 -3.238 -11.525 1.00 87.06 93 ALA A O 1
ATOM 734 N N . ALA A 1 94 ? 2.727 -2.299 -11.497 1.00 87.81 94 ALA A N 1
ATOM 735 C CA . ALA A 1 94 ? 2.583 -2.236 -12.950 1.00 87.81 94 ALA A CA 1
ATOM 736 C C . ALA A 1 94 ? 3.637 -1.325 -13.603 1.00 87.81 94 ALA A C 1
ATOM 738 O O . ALA A 1 94 ? 4.251 -1.707 -14.598 1.00 87.81 94 ALA A O 1
ATOM 739 N N . LEU A 1 95 ? 3.884 -0.144 -13.029 1.00 87.94 95 LEU A N 1
ATOM 740 C CA . LEU A 1 95 ? 4.849 0.825 -13.558 1.00 87.94 95 LEU A CA 1
ATOM 741 C C . LEU A 1 95 ? 6.296 0.354 -13.406 1.00 87.94 95 LEU A C 1
ATOM 743 O O . LEU A 1 95 ? 7.084 0.500 -14.338 1.00 87.94 95 LEU A O 1
ATOM 747 N N . LEU A 1 96 ? 6.643 -0.254 -12.267 1.00 85.12 96 LEU A N 1
ATOM 748 C CA . LEU A 1 96 ? 7.965 -0.846 -12.070 1.00 85.12 96 LEU A CA 1
ATOM 749 C C . LEU A 1 96 ? 8.177 -2.037 -13.009 1.00 85.12 96 LEU A C 1
ATOM 751 O O . LEU A 1 96 ? 9.229 -2.126 -13.633 1.00 85.12 96 LEU A O 1
ATOM 755 N N . ALA A 1 97 ? 7.179 -2.910 -13.181 1.00 85.69 97 ALA A N 1
ATOM 756 C CA . ALA A 1 97 ? 7.260 -4.006 -14.145 1.00 85.69 97 ALA A CA 1
ATOM 757 C C . ALA A 1 97 ? 7.443 -3.488 -15.580 1.00 85.69 97 ALA A C 1
ATOM 759 O O . ALA A 1 97 ? 8.323 -3.966 -16.290 1.00 85.69 97 ALA A O 1
ATOM 760 N N . ALA A 1 98 ? 6.679 -2.470 -15.987 1.00 86.94 98 ALA A N 1
ATOM 761 C CA . ALA A 1 98 ? 6.832 -1.831 -17.293 1.00 86.94 98 ALA A CA 1
ATOM 762 C C . ALA A 1 98 ? 8.228 -1.209 -17.471 1.00 86.94 98 ALA A C 1
ATOM 764 O O . ALA A 1 98 ? 8.827 -1.348 -18.536 1.00 86.94 98 ALA A O 1
ATOM 765 N N . PHE A 1 99 ? 8.777 -0.584 -16.424 1.00 86.12 99 PHE A N 1
ATOM 766 C CA . PHE A 1 99 ? 10.151 -0.085 -16.422 1.00 86.12 99 PHE A CA 1
ATOM 767 C C . PHE A 1 99 ? 11.165 -1.219 -16.633 1.00 86.12 99 PHE A C 1
ATOM 769 O O . PHE A 1 99 ? 11.991 -1.119 -17.537 1.00 86.12 99 PHE A O 1
ATOM 776 N N . PHE A 1 100 ? 11.069 -2.325 -15.888 1.00 85.06 100 PHE A N 1
ATOM 777 C CA . PHE A 1 100 ? 11.962 -3.477 -16.068 1.00 85.06 100 PHE A CA 1
ATOM 778 C C . PHE A 1 100 ? 11.852 -4.092 -17.465 1.00 85.06 100 PHE A C 1
ATOM 780 O O . PHE A 1 100 ? 12.869 -4.341 -18.101 1.00 85.06 100 PHE A O 1
ATOM 787 N N . VAL A 1 101 ? 10.638 -4.273 -17.986 1.00 86.94 101 VAL A N 1
ATOM 788 C CA . VAL A 1 101 ? 10.423 -4.766 -19.355 1.00 86.94 101 VAL A CA 1
ATOM 789 C C . VAL A 1 101 ? 11.056 -3.818 -20.378 1.00 86.94 101 VAL A C 1
ATOM 791 O O . VAL A 1 101 ? 11.734 -4.266 -21.300 1.00 86.94 101 VAL A O 1
ATOM 794 N N . SER A 1 102 ? 10.918 -2.505 -20.182 1.00 84.81 102 SER A N 1
ATOM 795 C CA . SER A 1 102 ? 11.540 -1.503 -21.053 1.00 84.81 102 SER A CA 1
ATOM 796 C C . SER A 1 102 ? 13.068 -1.458 -20.975 1.00 84.81 102 SER A C 1
ATOM 798 O O . SER A 1 102 ? 13.673 -0.860 -21.853 1.00 84.81 102 SER A O 1
ATOM 800 N N . LEU A 1 103 ? 13.692 -2.039 -19.944 1.00 83.81 103 LEU A N 1
ATOM 801 C CA . LEU A 1 103 ? 15.150 -2.198 -19.844 1.00 83.81 103 LEU A CA 1
ATOM 802 C C . LEU A 1 103 ? 15.656 -3.484 -20.509 1.00 83.81 103 LEU A C 1
ATOM 804 O O . LEU A 1 103 ? 16.849 -3.612 -20.740 1.00 83.81 103 LEU A O 1
ATOM 808 N N . VAL A 1 104 ? 14.775 -4.464 -20.727 1.00 83.12 104 VAL A N 1
ATOM 809 C CA . VAL A 1 104 ? 15.126 -5.757 -21.337 1.00 83.12 104 VAL A CA 1
ATOM 810 C C . VAL A 1 104 ? 14.914 -5.725 -22.849 1.00 83.12 104 VAL A C 1
ATOM 812 O O . VAL A 1 104 ? 15.654 -6.363 -23.589 1.00 83.12 104 VAL A O 1
ATOM 815 N N . ILE A 1 105 ? 13.877 -5.018 -23.306 1.00 80.50 105 ILE A N 1
ATOM 816 C CA . ILE A 1 105 ? 13.515 -4.935 -24.729 1.00 80.50 105 ILE A CA 1
ATOM 817 C C . ILE A 1 105 ? 14.368 -3.901 -25.487 1.00 80.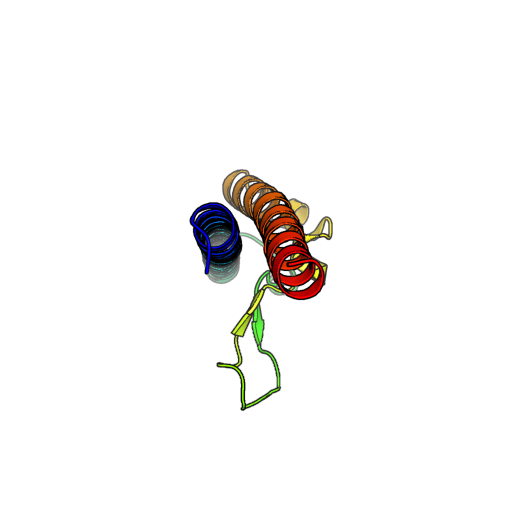50 105 ILE A C 1
ATOM 819 O O . ILE A 1 105 ? 14.544 -4.042 -26.696 1.00 80.50 105 ILE A O 1
ATOM 823 N N . TRP A 1 106 ? 14.867 -2.870 -24.800 1.00 59.97 106 TRP A N 1
ATOM 824 C CA . TRP A 1 106 ? 15.689 -1.786 -25.356 1.00 59.97 106 TRP A CA 1
ATOM 825 C C . TRP A 1 106 ? 17.103 -1.834 -24.794 1.00 59.97 106 TRP A C 1
ATOM 827 O O . TRP A 1 106 ? 18.028 -1.451 -25.543 1.00 59.97 106 TRP A O 1
#

Secondary structure (DSSP, 8-state):
--HHHHHHHHHHHHHHHHHHHHHHHHHHHHHHHHHTTSS-TTSPPSEEE-S-TTTTSEEE-HHHHHSGGGGGGT-HHHHHHHHHHHHHHHHHHHHHHHHHHHHH--

Foldseek 3Di:
DDPLLVVLLVLLVVLQVLLFVLLVQLQVVVVVCVVVVVAPPPQDGQWAQQPDPVPPRIDGPVVCLPDPSQVRSVDPSSVVSSVSNVVSNVSSVVSVVVSVVVVVVD